Protein AF-A0A556QM72-F1 (afdb_monomer_lite)

Structure (mmCIF, N/CA/C/O backbone):
data_AF-A0A556QM72-F1
#
_entry.id   AF-A0A556QM72-F1
#
loop_
_atom_site.group_PDB
_atom_site.id
_atom_site.type_symbol
_atom_site.label_atom_id
_atom_site.label_alt_id
_atom_site.label_comp_id
_atom_site.label_asym_id
_atom_site.label_entity_id
_atom_site.label_seq_id
_atom_site.pdbx_PDB_ins_code
_atom_site.Cartn_x
_atom_site.Cartn_y
_atom_site.Cartn_z
_atom_site.occupancy
_atom_site.B_iso_or_equiv
_atom_site.auth_seq_id
_atom_site.auth_comp_id
_atom_site.auth_asym_id
_atom_site.auth_atom_id
_atom_site.pdbx_PDB_model_num
ATOM 1 N N . MET A 1 1 ? -15.108 16.420 -14.023 1.00 30.78 1 MET A N 1
ATOM 2 C CA . MET A 1 1 ? -15.263 15.383 -12.983 1.00 30.78 1 MET A CA 1
ATOM 3 C C . ME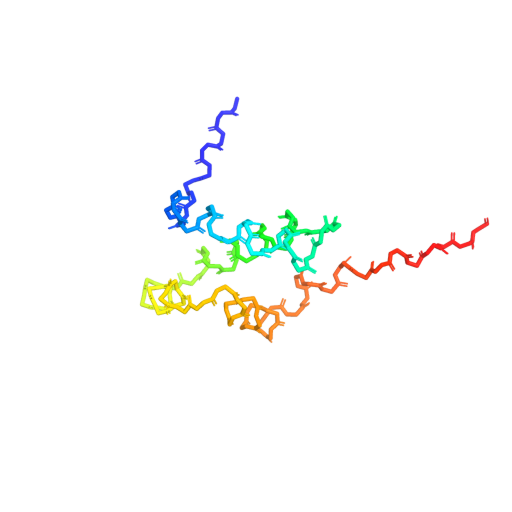T A 1 1 ? -14.054 15.468 -12.065 1.00 30.78 1 MET A C 1
ATOM 5 O O . MET A 1 1 ? -13.013 14.944 -12.420 1.00 30.78 1 MET A O 1
ATOM 9 N N . ASN A 1 2 ? -14.160 16.183 -10.941 1.00 33.28 2 ASN A N 1
ATOM 10 C CA . ASN A 1 2 ? -13.181 16.073 -9.857 1.00 33.28 2 ASN A CA 1
ATOM 11 C C . ASN A 1 2 ? -13.672 14.935 -8.966 1.00 33.28 2 ASN A C 1
ATOM 13 O O . ASN A 1 2 ? -14.443 15.158 -8.036 1.00 33.28 2 ASN A O 1
ATOM 17 N N . GLN A 1 3 ? -13.299 13.700 -9.298 1.00 37.25 3 GLN A N 1
ATOM 18 C CA . GLN A 1 3 ? -13.273 12.667 -8.274 1.00 37.25 3 GLN A CA 1
ATOM 19 C C . GLN A 1 3 ? -12.078 13.004 -7.383 1.00 37.25 3 GLN A C 1
ATOM 21 O O . GLN A 1 3 ? -10.978 12.496 -7.564 1.00 37.25 3 GLN A O 1
ATOM 26 N N . GLU A 1 4 ? -12.286 13.922 -6.438 1.00 41.94 4 GLU A N 1
ATOM 27 C CA . GLU A 1 4 ? -11.518 13.897 -5.202 1.00 41.94 4 GLU A CA 1
ATOM 28 C C . GLU A 1 4 ? -11.926 12.604 -4.499 1.00 41.94 4 GLU A C 1
ATOM 30 O O . GLU A 1 4 ? -12.798 12.584 -3.629 1.00 41.94 4 GLU A O 1
ATOM 35 N N . SER A 1 5 ? -11.342 11.488 -4.941 1.00 45.75 5 SER A N 1
ATOM 36 C CA . SER A 1 5 ? -11.233 10.294 -4.126 1.00 45.75 5 SER A CA 1
ATOM 37 C C . SER A 1 5 ? -10.609 10.790 -2.834 1.00 45.75 5 SER A C 1
ATOM 39 O O . SER A 1 5 ? -9.430 11.148 -2.824 1.00 45.75 5 SER A O 1
ATOM 41 N N . LYS A 1 6 ? -11.421 10.952 -1.783 1.00 47.75 6 LYS A N 1
ATOM 42 C CA . LYS A 1 6 ? -10.941 11.280 -0.444 1.00 47.75 6 LYS A CA 1
ATOM 43 C C . LYS A 1 6 ? -9.979 10.167 -0.079 1.00 47.75 6 LYS A C 1
ATOM 45 O O . LYS A 1 6 ? -10.393 9.106 0.373 1.00 47.75 6 LYS A O 1
ATOM 50 N N . SER A 1 7 ? -8.704 10.385 -0.372 1.00 57.28 7 SER A N 1
ATOM 51 C CA . SER A 1 7 ? -7.648 9.476 0.008 1.00 57.28 7 SER A CA 1
ATOM 52 C C . SER A 1 7 ? -7.741 9.357 1.518 1.00 57.28 7 SER A C 1
ATOM 54 O O . SER A 1 7 ? -7.559 10.346 2.229 1.00 57.28 7 SER A O 1
ATOM 56 N N . VAL A 1 8 ? -8.051 8.154 2.001 1.00 72.12 8 VAL A N 1
ATOM 57 C CA . VAL A 1 8 ? -8.068 7.845 3.439 1.00 72.12 8 VAL A CA 1
ATOM 58 C C . VAL A 1 8 ? -6.689 8.154 4.046 1.00 72.12 8 VAL A C 1
ATOM 60 O O . VAL A 1 8 ? -6.553 8.509 5.214 1.00 72.12 8 VAL A O 1
ATOM 63 N N . LEU A 1 9 ? -5.645 8.123 3.212 1.00 82.25 9 LEU A N 1
ATOM 64 C CA . LEU A 1 9 ? -4.293 8.535 3.548 1.00 82.25 9 LEU A CA 1
ATOM 65 C C . LEU A 1 9 ? -4.093 10.053 3.455 1.00 82.25 9 LEU A C 1
ATOM 67 O O . LEU A 1 9 ? -4.407 10.687 2.448 1.00 82.25 9 LEU A O 1
ATOM 71 N N . SER A 1 10 ? -3.427 10.612 4.469 1.00 87.81 10 SER A N 1
ATOM 72 C CA . SER A 1 10 ? -2.894 11.976 4.411 1.00 87.81 10 SER A CA 1
ATOM 73 C C . SER A 1 10 ? -1.866 12.148 3.281 1.00 87.81 10 SER A C 1
ATOM 75 O O . SER A 1 10 ? -1.152 11.208 2.922 1.00 87.81 10 SER A O 1
ATOM 77 N N . ASN A 1 11 ? -1.691 13.380 2.791 1.00 89.00 11 ASN A N 1
ATOM 78 C CA . ASN A 1 11 ? -0.691 13.706 1.760 1.00 89.00 11 ASN A CA 1
ATOM 79 C C . ASN A 1 11 ? 0.740 13.278 2.138 1.00 89.00 11 ASN A C 1
ATOM 81 O O . ASN A 1 11 ? 1.526 12.883 1.277 1.00 89.00 11 ASN A O 1
ATOM 85 N N . ASN A 1 12 ? 1.095 13.330 3.427 1.00 91.19 12 ASN A N 1
ATOM 86 C CA . ASN A 1 12 ? 2.406 12.872 3.890 1.00 91.19 12 ASN A CA 1
ATOM 87 C C . ASN A 1 12 ? 2.543 11.348 3.773 1.00 91.19 12 ASN A C 1
ATOM 89 O O . ASN A 1 12 ? 3.594 10.864 3.350 1.00 91.19 12 ASN A O 1
ATOM 93 N N . ASN A 1 13 ? 1.485 10.603 4.102 1.00 91.56 13 ASN A N 1
ATOM 94 C CA . ASN A 1 13 ? 1.472 9.152 3.949 1.00 91.56 13 ASN A CA 1
ATOM 95 C C . ASN A 1 13 ? 1.559 8.759 2.473 1.00 91.56 13 ASN A C 1
ATOM 97 O O . ASN A 1 13 ? 2.442 7.982 2.125 1.00 91.56 13 ASN A O 1
ATOM 101 N N . LEU A 1 14 ? 0.765 9.383 1.597 1.00 91.81 14 LEU A N 1
ATOM 102 C CA . LEU A 1 14 ? 0.849 9.165 0.147 1.00 91.81 14 LEU A CA 1
ATOM 103 C C . LEU A 1 14 ? 2.262 9.408 -0.393 1.00 91.81 14 LEU A C 1
ATOM 105 O O . LEU A 1 14 ? 2.821 8.564 -1.088 1.00 91.81 14 LEU A O 1
ATOM 109 N N . ARG A 1 15 ? 2.892 10.530 -0.021 1.00 93.56 15 ARG A N 1
ATOM 110 C CA . ARG A 1 15 ? 4.256 10.852 -0.466 1.00 93.56 15 ARG A CA 1
ATOM 111 C C . ARG A 1 15 ? 5.274 9.803 -0.017 1.00 93.56 15 ARG A C 1
ATOM 113 O O . ARG A 1 15 ? 6.150 9.438 -0.796 1.00 93.56 15 ARG A O 1
ATOM 120 N N . ARG A 1 16 ? 5.183 9.337 1.232 1.00 93.75 16 ARG A N 1
ATOM 121 C CA . ARG A 1 16 ? 6.084 8.304 1.767 1.00 93.75 16 ARG A CA 1
ATOM 122 C C . ARG A 1 16 ? 5.851 6.954 1.085 1.00 93.75 16 ARG A C 1
ATOM 124 O O . ARG A 1 16 ? 6.829 6.294 0.750 1.00 93.75 16 ARG A O 1
ATOM 131 N N . MET A 1 17 ? 4.590 6.594 0.844 1.00 95.12 17 MET A N 1
ATOM 132 C CA . MET A 1 17 ? 4.208 5.364 0.155 1.00 95.12 17 MET A CA 1
ATOM 133 C C . MET A 1 17 ? 4.762 5.351 -1.266 1.00 95.12 17 MET A C 1
ATOM 135 O O . MET A 1 17 ? 5.509 4.446 -1.619 1.00 95.12 17 MET A O 1
ATOM 139 N N . HIS A 1 18 ? 4.476 6.398 -2.046 1.00 95.12 18 HIS A N 1
ATOM 140 C CA . HIS A 1 18 ? 4.957 6.535 -3.421 1.00 95.12 18 HIS A CA 1
ATOM 141 C C . HIS A 1 18 ? 6.484 6.562 -3.486 1.00 95.12 18 HIS A C 1
ATOM 143 O O . HIS A 1 18 ? 7.074 5.918 -4.347 1.00 95.12 18 HIS A O 1
ATOM 149 N N . GLY A 1 19 ? 7.137 7.292 -2.574 1.00 95.50 19 GLY A N 1
ATOM 150 C CA . GLY A 1 19 ? 8.596 7.381 -2.533 1.00 95.50 19 GLY A CA 1
ATOM 151 C C . GLY A 1 19 ? 9.259 6.027 -2.289 1.00 95.50 19 GLY A C 1
ATOM 152 O O . GLY A 1 19 ? 10.234 5.697 -2.958 1.00 95.50 19 GLY A O 1
ATOM 153 N N . TRP A 1 20 ? 8.711 5.233 -1.368 1.00 95.62 20 TRP A N 1
ATOM 154 C CA . TRP A 1 20 ? 9.201 3.884 -1.111 1.00 95.62 20 TRP A CA 1
ATOM 155 C C . TRP A 1 20 ? 8.868 2.926 -2.263 1.00 95.62 20 TRP A C 1
ATOM 157 O O . TRP A 1 20 ? 9.770 2.282 -2.793 1.00 95.62 20 TRP A O 1
ATOM 167 N N . ALA A 1 21 ? 7.609 2.876 -2.705 1.00 94.69 21 ALA A N 1
ATOM 168 C CA . ALA A 1 21 ? 7.168 1.954 -3.749 1.00 94.69 21 ALA A CA 1
ATOM 169 C C . ALA A 1 21 ? 7.913 2.191 -5.065 1.00 94.69 21 ALA A C 1
ATOM 171 O O . ALA A 1 21 ? 8.372 1.237 -5.676 1.00 94.69 21 ALA A O 1
ATOM 172 N N . ARG A 1 22 ? 8.144 3.450 -5.457 1.00 95.25 22 ARG A N 1
ATOM 173 C CA . ARG A 1 22 ? 8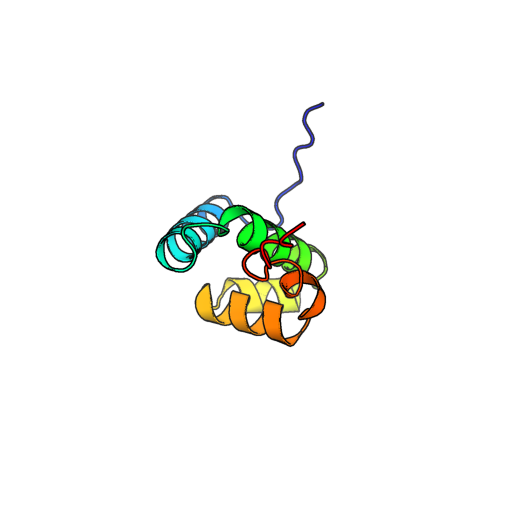.922 3.790 -6.658 1.00 95.25 22 ARG A CA 1
ATOM 174 C C . ARG A 1 22 ? 10.376 3.312 -6.596 1.00 95.25 22 ARG A C 1
ATOM 176 O O . ARG A 1 22 ? 10.972 3.071 -7.639 1.00 95.25 22 ARG A O 1
ATOM 183 N N . ALA A 1 23 ? 10.956 3.200 -5.400 1.00 94.44 23 ALA A N 1
ATOM 184 C CA . ALA A 1 23 ? 12.321 2.709 -5.223 1.00 94.44 23 ALA A CA 1
ATOM 185 C C . ALA A 1 23 ? 12.418 1.176 -5.308 1.00 94.44 23 ALA A C 1
ATOM 187 O O . ALA A 1 23 ? 13.461 0.663 -5.702 1.00 94.44 23 ALA A O 1
ATOM 188 N N . ILE A 1 24 ? 11.355 0.456 -4.934 1.00 94.00 24 ILE A N 1
ATOM 189 C CA . ILE A 1 24 ? 11.327 -1.016 -4.902 1.00 94.00 24 ILE A CA 1
ATOM 190 C C . ILE A 1 24 ? 10.717 -1.610 -6.179 1.00 94.00 24 ILE A C 1
ATOM 192 O O . ILE A 1 24 ? 11.189 -2.628 -6.675 1.00 94.00 24 ILE A O 1
ATOM 196 N N . TYR A 1 25 ? 9.696 -0.952 -6.719 1.00 89.38 25 TYR A N 1
ATOM 197 C CA . TYR A 1 25 ? 8.837 -1.416 -7.805 1.00 89.38 25 TYR A CA 1
ATOM 198 C C . TYR A 1 25 ? 8.772 -0.363 -8.928 1.00 89.38 25 TYR A C 1
ATOM 200 O O . TYR A 1 25 ? 7.722 0.226 -9.173 1.00 89.38 25 TYR A O 1
ATOM 208 N N . PRO A 1 26 ? 9.894 -0.027 -9.587 1.00 88.25 26 PRO A N 1
ATOM 209 C CA . PRO A 1 26 ? 9.963 1.129 -10.484 1.00 88.25 26 PRO A CA 1
ATOM 210 C C . PRO A 1 26 ? 8.979 1.073 -11.664 1.00 88.25 26 PRO A C 1
ATOM 212 O O . PRO A 1 26 ? 8.565 2.133 -12.137 1.00 88.25 26 PRO A O 1
ATOM 215 N N . ASP A 1 27 ? 8.585 -0.127 -12.094 1.00 89.56 27 ASP A N 1
ATOM 216 C CA . ASP A 1 27 ? 7.760 -0.344 -13.285 1.00 89.56 27 ASP A CA 1
ATOM 217 C C . ASP A 1 27 ? 6.246 -0.333 -13.003 1.00 89.56 27 ASP A C 1
ATOM 219 O O . ASP A 1 27 ? 5.471 0.046 -13.876 1.00 89.56 27 ASP A O 1
ATOM 223 N N . ASP A 1 28 ? 5.817 -0.701 -11.792 1.00 88.12 28 ASP A N 1
ATOM 224 C CA . ASP A 1 28 ? 4.403 -0.896 -11.423 1.00 88.12 28 ASP A CA 1
ATOM 225 C C . ASP A 1 28 ? 4.029 -0.258 -10.064 1.00 88.12 28 ASP A C 1
ATOM 227 O O . ASP A 1 28 ? 2.961 -0.522 -9.507 1.00 88.12 28 ASP A O 1
ATOM 231 N N . TRP A 1 29 ? 4.872 0.630 -9.510 1.00 92.25 29 TRP A N 1
ATOM 232 C CA . TRP A 1 29 ? 4.629 1.250 -8.197 1.00 92.25 29 TRP A CA 1
ATOM 233 C C . TRP A 1 29 ? 3.286 1.977 -8.095 1.00 92.25 29 TRP A C 1
ATOM 235 O O . TRP A 1 29 ? 2.71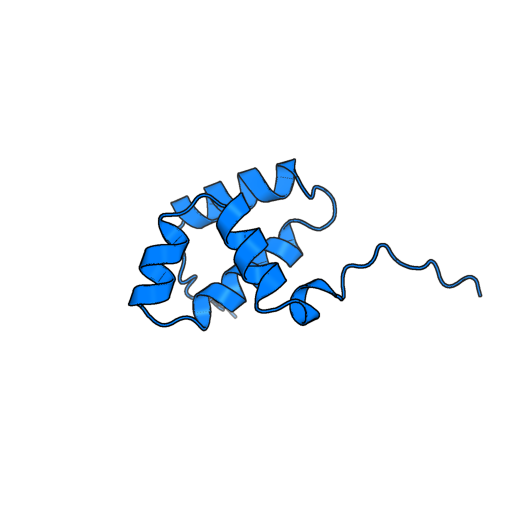4 2.013 -7.011 1.00 92.25 29 TRP A O 1
ATOM 245 N N . GLN A 1 30 ? 2.796 2.581 -9.183 1.00 91.69 30 GLN A N 1
ATOM 246 C CA . GLN A 1 30 ? 1.530 3.321 -9.179 1.00 91.69 30 GLN A CA 1
ATOM 247 C C . GLN A 1 30 ? 0.351 2.385 -8.927 1.00 91.69 30 GLN A C 1
ATOM 249 O O . GLN A 1 30 ? -0.457 2.656 -8.039 1.00 91.69 30 GLN A O 1
ATOM 254 N N . ASP A 1 31 ? 0.304 1.268 -9.648 1.00 89.81 31 ASP A N 1
ATOM 255 C CA . ASP A 1 31 ? -0.751 0.265 -9.522 1.00 89.81 31 ASP A CA 1
ATOM 256 C C . ASP A 1 31 ? -0.683 -0.425 -8.155 1.00 89.81 31 ASP A C 1
ATOM 258 O O . ASP A 1 31 ? -1.694 -0.539 -7.459 1.00 89.81 31 ASP A O 1
ATOM 262 N N . ARG A 1 32 ? 0.530 -0.762 -7.692 1.00 90.62 32 ARG A N 1
ATOM 263 C CA . ARG A 1 32 ? 0.743 -1.301 -6.339 1.00 90.62 32 ARG A CA 1
ATOM 264 C C . ARG A 1 32 ? 0.268 -0.346 -5.250 1.00 90.62 32 ARG A C 1
ATOM 266 O O . ARG A 1 32 ? -0.396 -0.759 -4.302 1.00 90.62 32 ARG A O 1
ATOM 273 N N . CYS A 1 33 ? 0.579 0.941 -5.382 1.00 93.12 33 CYS A N 1
ATOM 274 C CA . CYS A 1 33 ? 0.097 1.970 -4.467 1.00 93.12 33 CYS A CA 1
ATOM 275 C C . CYS A 1 33 ? -1.426 2.123 -4.503 1.00 93.12 33 CYS A C 1
ATOM 277 O O . CYS A 1 33 ? -2.019 2.358 -3.451 1.00 93.12 33 CYS A O 1
ATOM 279 N N . ALA A 1 34 ? -2.054 1.988 -5.673 1.00 91.31 34 ALA A N 1
ATOM 280 C CA . ALA A 1 34 ? -3.504 2.066 -5.812 1.00 91.31 34 ALA A CA 1
ATOM 281 C C . ALA A 1 34 ? -4.203 0.920 -5.068 1.00 91.31 34 ALA A C 1
ATOM 283 O O . ALA A 1 34 ? -5.102 1.188 -4.274 1.00 91.31 34 ALA A O 1
ATOM 284 N N . VAL A 1 35 ? -3.734 -0.322 -5.223 1.00 91.56 35 VAL A N 1
ATOM 285 C CA . VAL A 1 35 ? -4.289 -1.481 -4.496 1.00 91.56 35 VAL A CA 1
ATOM 286 C C . VAL A 1 35 ? -4.096 -1.353 -2.994 1.00 91.56 35 VAL A C 1
ATOM 288 O O . VAL A 1 35 ? -5.025 -1.603 -2.236 1.00 91.56 35 VAL A O 1
ATOM 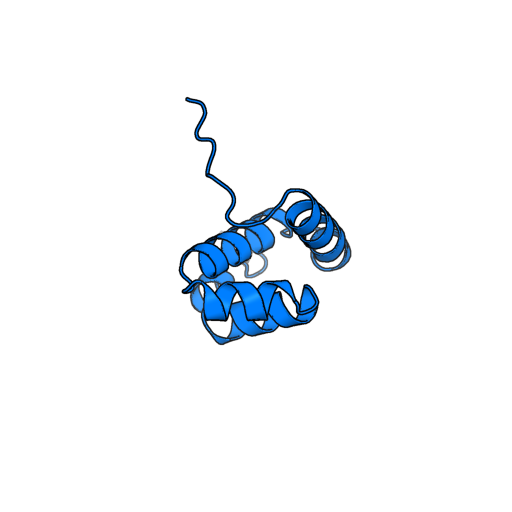291 N N . VAL A 1 36 ? -2.920 -0.920 -2.535 1.00 93.06 36 VAL A N 1
ATOM 292 C CA . VAL A 1 36 ? -2.691 -0.711 -1.097 1.00 93.06 36 VAL A CA 1
ATOM 293 C C . VAL A 1 36 ? -3.604 0.390 -0.554 1.00 93.06 36 VAL A C 1
ATOM 295 O O . VAL A 1 36 ? -4.154 0.250 0.536 1.00 93.06 36 VAL A O 1
ATOM 298 N N . ALA A 1 37 ? -3.815 1.475 -1.302 1.00 92.38 37 ALA A N 1
ATOM 299 C CA . ALA A 1 37 ? -4.750 2.524 -0.904 1.00 92.38 37 ALA A CA 1
ATOM 300 C C . ALA A 1 37 ? -6.202 2.018 -0.863 1.00 92.38 37 ALA A C 1
ATOM 302 O O . ALA A 1 37 ? -6.937 2.358 0.066 1.00 92.38 37 ALA A O 1
ATOM 303 N N . GLU A 1 38 ? -6.602 1.193 -1.830 1.00 91.44 38 GLU A N 1
ATOM 304 C CA . GLU A 1 38 ? -7.920 0.564 -1.876 1.00 91.44 38 GLU A CA 1
ATOM 305 C C . GLU A 1 38 ? -8.119 -0.400 -0.703 1.00 91.44 38 GLU A C 1
ATOM 307 O O . GLU A 1 38 ? -9.114 -0.294 0.011 1.00 91.44 38 GLU A O 1
ATOM 312 N N . TYR A 1 39 ? -7.144 -1.264 -0.428 1.00 92.19 39 TYR A N 1
ATOM 313 C CA . TYR A 1 39 ? -7.156 -2.166 0.721 1.00 92.19 39 TYR A CA 1
ATOM 314 C C . TYR A 1 39 ? -7.323 -1.396 2.029 1.00 92.19 39 TYR A C 1
ATOM 316 O O . TYR A 1 39 ? -8.203 -1.715 2.826 1.00 92.19 39 TYR A O 1
ATOM 324 N N . LEU A 1 40 ? -6.527 -0.340 2.227 1.00 91.81 40 LEU A N 1
ATOM 325 C CA . LEU A 1 40 ? -6.607 0.509 3.414 1.00 91.81 40 LEU A CA 1
ATOM 326 C C . LEU A 1 40 ? -7.962 1.215 3.536 1.00 91.81 40 LEU A C 1
ATOM 328 O O . LEU A 1 40 ? -8.417 1.445 4.650 1.00 91.81 40 LEU A O 1
ATOM 332 N N . SER A 1 41 ? -8.618 1.539 2.419 1.00 90.25 41 SER A N 1
ATOM 333 C CA . SER A 1 41 ? -9.951 2.154 2.429 1.00 90.25 41 SER A CA 1
ATOM 334 C C . SER A 1 41 ? -11.072 1.206 2.857 1.00 90.25 41 SER A C 1
ATOM 336 O O . SER A 1 41 ? -12.130 1.673 3.273 1.00 90.25 41 SER A O 1
ATOM 338 N N . GLN A 1 42 ? -10.839 -0.105 2.763 1.00 90.31 42 GLN A N 1
ATOM 339 C CA . GLN A 1 42 ? -11.786 -1.143 3.170 1.00 90.31 42 GLN A CA 1
ATOM 340 C C . GLN A 1 42 ? -11.611 -1.574 4.631 1.00 90.31 42 GLN A C 1
ATOM 342 O O . GLN A 1 42 ? -12.455 -2.301 5.150 1.00 90.31 42 GLN A O 1
ATOM 347 N N . GLN A 1 43 ? -10.537 -1.135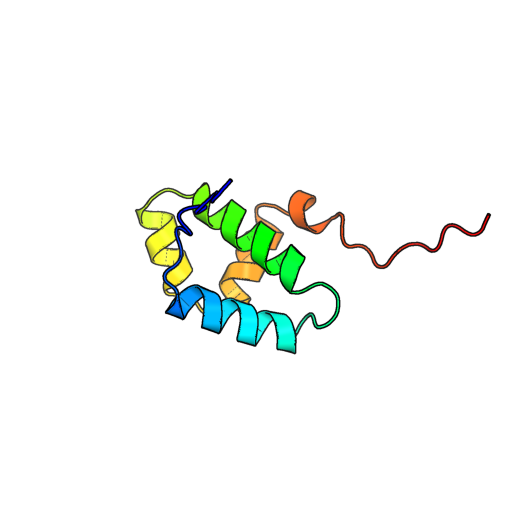 5.296 1.00 91.25 43 GLN A N 1
ATOM 348 C CA . GLN A 1 43 ? -10.297 -1.457 6.701 1.00 91.25 43 GLN A CA 1
ATOM 349 C C . GLN A 1 43 ? -11.170 -0.607 7.625 1.00 91.25 43 GLN A C 1
ATOM 351 O O . GLN A 1 43 ? -11.519 0.534 7.311 1.00 91.25 43 GLN A O 1
ATOM 356 N N . ASP A 1 44 ? -11.478 -1.147 8.801 1.00 91.69 44 ASP A N 1
ATOM 357 C CA . ASP A 1 44 ? -12.044 -0.362 9.893 1.00 91.69 44 ASP A CA 1
ATOM 358 C C . ASP A 1 44 ? -11.024 0.656 10.442 1.00 91.69 44 ASP A C 1
ATOM 360 O O . ASP A 1 44 ? -9.820 0.577 10.180 1.00 91.69 44 ASP A O 1
ATOM 364 N N . GLU A 1 45 ? -11.509 1.631 11.212 1.00 88.19 45 GLU A N 1
ATOM 365 C CA . GLU A 1 45 ? -10.699 2.752 11.703 1.00 88.19 45 GLU A CA 1
ATOM 366 C C . GLU A 1 45 ? -9.528 2.309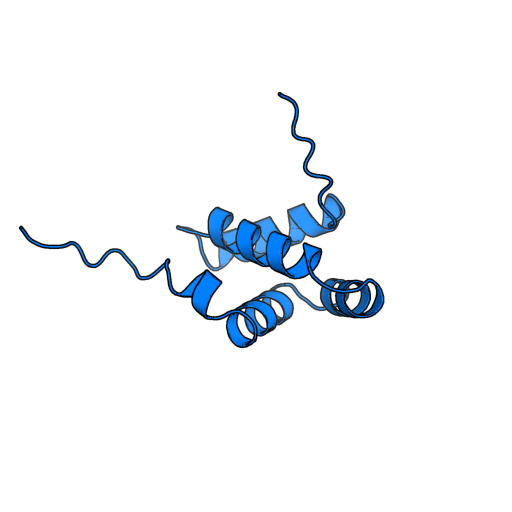 12.598 1.00 88.19 45 GLU A C 1
ATOM 368 O O . GLU A 1 45 ? -8.426 2.859 12.480 1.00 88.19 45 GLU A O 1
ATOM 373 N N . ASP A 1 46 ? -9.724 1.287 13.439 1.00 91.31 46 ASP A N 1
ATOM 374 C CA . ASP A 1 46 ? -8.692 0.779 14.346 1.00 91.31 46 ASP A CA 1
ATOM 375 C C . ASP A 1 46 ? -7.598 0.047 13.561 1.00 91.31 46 ASP A C 1
ATOM 377 O O . ASP A 1 46 ? -6.401 0.317 13.736 1.00 91.31 46 ASP A O 1
ATOM 381 N N . THR A 1 47 ? -7.996 -0.834 12.640 1.00 90.94 47 THR A N 1
ATOM 382 C CA . THR A 1 47 ? -7.074 -1.562 11.759 1.00 90.94 47 THR A CA 1
ATOM 383 C C . THR A 1 47 ? -6.304 -0.599 10.862 1.00 90.94 47 THR A C 1
ATOM 385 O O . THR A 1 47 ? -5.073 -0.671 10.781 1.00 90.94 47 THR A O 1
ATOM 388 N N . PHE A 1 48 ? -6.986 0.374 10.256 1.00 89.69 48 PHE A N 1
ATOM 389 C CA . PHE A 1 48 ? -6.353 1.418 9.459 1.00 89.69 48 PHE A CA 1
ATOM 390 C C . PHE A 1 48 ? -5.313 2.194 10.279 1.00 89.69 48 PHE A C 1
ATOM 392 O O . PHE A 1 48 ? -4.162 2.323 9.851 1.00 89.69 48 PHE A O 1
ATOM 399 N N . ALA A 1 49 ? -5.672 2.659 11.482 1.00 89.06 49 ALA A N 1
ATOM 400 C CA . ALA A 1 49 ? -4.779 3.411 12.362 1.00 89.06 49 ALA A CA 1
ATOM 401 C C . ALA A 1 49 ? -3.539 2.605 12.788 1.00 89.06 49 ALA A C 1
ATOM 403 O O . ALA A 1 49 ? -2.458 3.178 12.966 1.00 89.06 49 ALA A O 1
ATOM 404 N N . LEU A 1 50 ? -3.669 1.287 12.954 1.00 92.19 50 LEU A N 1
ATOM 405 C CA . LEU A 1 50 ? -2.550 0.387 13.238 1.00 92.19 50 LEU A CA 1
ATOM 406 C C . LEU A 1 50 ? -1.645 0.192 12.019 1.00 92.19 50 LEU A C 1
ATOM 408 O O . LEU A 1 50 ? -0.420 0.223 12.161 1.00 92.19 50 LEU A O 1
ATOM 412 N N . LEU A 1 51 ? -2.222 0.027 10.829 1.00 90.81 51 LEU A N 1
ATOM 413 C CA . LEU A 1 51 ? -1.471 -0.178 9.591 1.00 90.81 51 LEU A CA 1
ATOM 414 C C . LEU A 1 51 ? -0.670 1.065 9.199 1.00 90.81 51 LEU A C 1
ATOM 416 O O . LEU A 1 51 ? 0.520 0.948 8.920 1.00 90.81 51 LEU A O 1
ATOM 420 N N . ILE A 1 52 ? -1.250 2.267 9.271 1.00 88.88 52 ILE A N 1
ATOM 421 C CA . ILE A 1 52 ? -0.533 3.505 8.905 1.00 88.88 52 ILE A CA 1
ATOM 422 C C . ILE A 1 52 ? 0.616 3.866 9.862 1.00 88.88 52 ILE A C 1
ATOM 424 O O . ILE A 1 52 ? 1.440 4.720 9.534 1.00 88.88 52 ILE A O 1
ATOM 428 N N . LYS A 1 53 ? 0.668 3.256 11.055 1.00 90.38 53 LYS A N 1
ATOM 429 C CA . LYS A 1 53 ? 1.786 3.396 12.005 1.00 90.38 53 LYS A CA 1
ATOM 430 C C . LYS A 1 53 ? 2.967 2.487 11.660 1.00 90.38 53 LYS A C 1
ATOM 432 O O . LYS A 1 53 ? 4.061 2.714 12.175 1.00 90.38 53 LYS A O 1
ATOM 437 N N . LYS A 1 54 ? 2.758 1.461 10.830 1.00 90.62 54 LYS A N 1
ATOM 438 C CA . LYS A 1 54 ? 3.821 0.580 10.334 1.00 90.62 54 LYS A CA 1
ATOM 439 C C . LYS A 1 54 ? 4.598 1.255 9.203 1.00 90.62 54 LYS A C 1
ATOM 441 O O . LYS A 1 54 ? 4.197 2.288 8.668 1.00 90.62 54 LYS A O 1
ATOM 446 N N . ASN A 1 55 ? 5.726 0.660 8.828 1.00 93.44 55 ASN A N 1
ATOM 447 C CA . ASN A 1 55 ? 6.455 1.094 7.641 1.00 93.44 55 ASN A CA 1
ATOM 448 C C . ASN A 1 55 ? 5.786 0.538 6.373 1.00 93.44 55 ASN A C 1
ATOM 450 O O . ASN A 1 55 ? 5.182 -0.531 6.402 1.00 93.44 55 ASN A O 1
ATOM 454 N N . TRP A 1 56 ? 5.947 1.227 5.239 1.00 93.94 56 TRP A N 1
ATOM 455 C CA . TRP A 1 56 ? 5.364 0.804 3.957 1.00 93.94 56 TRP A CA 1
ATOM 456 C C . TRP A 1 56 ? 5.709 -0.625 3.507 1.00 93.94 56 TRP A C 1
ATOM 458 O O . TRP A 1 56 ? 4.788 -1.285 3.035 1.00 93.94 56 TRP A O 1
ATOM 468 N N . PRO A 1 57 ? 6.935 -1.156 3.706 1.00 94.38 57 PRO A N 1
ATOM 469 C CA . PRO A 1 57 ? 7.208 -2.571 3.455 1.00 94.38 57 PRO A CA 1
ATOM 470 C C . PRO A 1 57 ? 6.233 -3.515 4.163 1.00 94.38 57 PRO A C 1
ATOM 472 O O . PRO A 1 57 ? 5.703 -4.428 3.537 1.00 94.38 57 PRO A O 1
ATOM 475 N N . ASP A 1 58 ? 5.960 -3.269 5.447 1.00 95.50 58 ASP A N 1
ATOM 476 C CA . ASP A 1 58 ? 5.084 -4.125 6.247 1.00 95.50 58 ASP A CA 1
ATOM 477 C C . ASP A 1 58 ? 3.635 -4.015 5.773 1.00 95.50 58 ASP A C 1
ATOM 479 O O . ASP A 1 58 ? 2.933 -5.017 5.689 1.00 95.50 58 ASP A O 1
ATOM 483 N N . VAL A 1 59 ? 3.187 -2.799 5.441 1.00 94.31 59 VAL A N 1
ATOM 484 C CA . VAL A 1 59 ? 1.832 -2.565 4.924 1.00 94.31 59 VAL A CA 1
ATOM 485 C C . VAL A 1 59 ? 1.632 -3.299 3.600 1.00 94.31 59 VAL A C 1
ATOM 487 O O . VAL A 1 59 ? 0.627 -3.982 3.435 1.00 94.31 59 VAL A O 1
ATOM 490 N N . PHE A 1 60 ? 2.597 -3.221 2.681 1.00 94.00 60 PHE A N 1
ATOM 491 C CA . PHE A 1 60 ? 2.530 -3.932 1.403 1.00 94.00 60 PHE A CA 1
ATOM 492 C C . PHE A 1 60 ? 2.536 -5.447 1.602 1.00 94.00 60 PHE A C 1
ATOM 494 O O . PHE A 1 60 ? 1.708 -6.124 1.006 1.00 94.00 60 PHE A O 1
ATOM 501 N N . ALA A 1 61 ? 3.397 -5.973 2.478 1.00 93.44 61 ALA A N 1
ATOM 502 C CA . ALA A 1 61 ? 3.446 -7.405 2.767 1.00 93.44 61 ALA A CA 1
ATOM 503 C C . ALA A 1 61 ? 2.137 -7.928 3.386 1.00 93.44 61 ALA A C 1
ATOM 505 O O . ALA A 1 61 ? 1.701 -9.032 3.069 1.00 93.44 61 ALA A O 1
ATOM 506 N N . ILE A 1 62 ? 1.495 -7.142 4.258 1.00 94.44 62 ILE A N 1
ATOM 507 C CA . ILE A 1 62 ? 0.175 -7.475 4.812 1.00 94.44 62 ILE A CA 1
ATOM 508 C C . ILE A 1 62 ? -0.879 -7.456 3.705 1.00 94.44 62 ILE A C 1
ATOM 510 O O . ILE A 1 62 ? -1.614 -8.426 3.560 1.00 94.44 62 ILE A O 1
ATOM 514 N N . THR A 1 63 ? -0.900 -6.394 2.897 1.00 93.00 63 THR A N 1
ATOM 515 C CA . THR A 1 63 ? -1.850 -6.244 1.785 1.00 93.00 63 THR A CA 1
ATOM 516 C C . THR A 1 63 ? -1.729 -7.412 0.801 1.00 93.00 63 THR A C 1
ATOM 518 O O . THR A 1 63 ? -2.730 -8.001 0.425 1.00 93.00 63 THR A O 1
ATOM 521 N N . GLU A 1 64 ? -0.511 -7.806 0.429 1.00 92.00 64 GLU A N 1
ATOM 522 C CA . GLU A 1 64 ? -0.258 -8.929 -0.482 1.00 92.00 64 GLU A CA 1
ATOM 523 C C . GLU A 1 64 ? -0.649 -10.283 0.130 1.00 92.00 64 GLU A C 1
ATOM 525 O O . GLU A 1 64 ? -1.131 -11.171 -0.569 1.00 92.00 64 GLU A O 1
ATOM 530 N N . LYS A 1 65 ? -0.474 -10.451 1.445 1.00 92.62 65 LYS A N 1
ATOM 531 C CA . LYS A 1 65 ? -0.862 -11.675 2.154 1.00 92.62 65 LYS A CA 1
ATOM 532 C C . LYS A 1 65 ? -2.378 -11.817 2.284 1.00 92.62 65 LYS A C 1
ATOM 534 O O . LYS A 1 65 ? -2.890 -12.930 2.195 1.00 92.62 65 LYS A O 1
ATOM 539 N N . GLU A 1 66 ? -3.066 -10.722 2.578 1.00 92.12 66 GLU A N 1
ATOM 540 C CA . GLU A 1 66 ? -4.509 -10.717 2.834 1.00 92.12 66 GLU A CA 1
ATOM 541 C C . GLU A 1 66 ? -5.333 -10.554 1.565 1.00 92.12 66 GLU A C 1
ATOM 543 O O . GLU A 1 66 ? -6.462 -11.032 1.515 1.00 92.12 66 GLU A O 1
ATOM 548 N N . TRP A 1 67 ? -4.755 -9.931 0.539 1.00 90.50 67 TRP A N 1
ATOM 549 C CA . TRP A 1 67 ? -5.406 -9.706 -0.740 1.00 90.50 67 TRP A CA 1
ATOM 550 C C . TRP A 1 67 ? -4.531 -10.133 -1.935 1.00 90.50 67 TRP A C 1
ATOM 552 O O . TRP A 1 67 ? -4.241 -9.329 -2.825 1.00 90.50 67 TRP A O 1
ATOM 562 N N . PRO A 1 68 ? -4.081 -11.400 -1.983 1.00 86.75 68 PRO A N 1
ATOM 563 C CA . PRO A 1 68 ? -3.133 -11.870 -2.993 1.00 86.75 68 PRO A CA 1
ATOM 564 C C . PRO A 1 68 ? -3.665 -11.747 -4.426 1.00 86.75 68 PRO A C 1
ATOM 566 O O . PRO A 1 68 ? -2.899 -11.494 -5.355 1.00 86.75 68 PRO A O 1
ATOM 569 N N . GLU A 1 69 ? -4.973 -11.886 -4.638 1.00 86.25 69 GLU A N 1
ATOM 570 C CA . GLU A 1 69 ? -5.604 -11.759 -5.951 1.00 86.25 69 GLU A CA 1
ATOM 571 C C . GLU A 1 69 ? -5.526 -10.342 -6.528 1.00 86.25 69 GLU A C 1
ATOM 573 O O . GLU A 1 69 ? -5.428 -10.199 -7.747 1.00 86.25 69 GLU A O 1
ATOM 578 N N . ALA A 1 70 ? -5.481 -9.306 -5.683 1.00 84.94 70 ALA A N 1
ATOM 579 C CA . ALA A 1 70 ? -5.295 -7.929 -6.137 1.00 84.94 70 ALA A CA 1
ATOM 580 C C . ALA A 1 70 ? -3.870 -7.680 -6.663 1.00 84.94 70 ALA A C 1
ATOM 582 O O . ALA A 1 70 ? -3.664 -6.804 -7.499 1.00 84.94 70 ALA A O 1
ATOM 583 N N . PHE A 1 71 ? -2.900 -8.494 -6.234 1.00 77.62 71 PHE A N 1
ATOM 584 C CA . PHE A 1 71 ? -1.509 -8.460 -6.701 1.00 77.62 71 PHE A CA 1
ATOM 585 C C . PHE A 1 71 ? -1.240 -9.462 -7.838 1.00 77.62 71 PHE A C 1
ATOM 587 O O . PHE A 1 71 ? -0.283 -9.305 -8.600 1.00 77.62 71 PHE A O 1
ATOM 594 N N . ALA A 1 72 ? -2.084 -10.488 -7.996 1.00 70.88 72 ALA A N 1
ATOM 595 C CA . ALA A 1 72 ? -1.880 -11.586 -8.944 1.00 70.88 72 ALA A CA 1
ATOM 596 C C . ALA A 1 72 ? -1.918 -11.161 -10.427 1.00 70.88 72 ALA A C 1
ATOM 598 O O . ALA A 1 72 ? -1.396 -11.881 -11.282 1.00 70.88 72 ALA A O 1
ATOM 599 N N . GLY A 1 73 ? -2.503 -9.999 -10.738 1.00 62.78 73 GLY A N 1
ATOM 600 C CA . GLY A 1 73 ? -2.583 -9.442 -12.093 1.00 62.78 73 GLY A CA 1
ATOM 601 C C . GLY A 1 73 ? -1.283 -8.824 -12.623 1.00 62.78 73 GLY A C 1
ATOM 602 O O . GLY A 1 73 ? -1.179 -8.588 -13.823 1.00 62.78 73 GLY A O 1
ATOM 603 N N . TRP A 1 74 ? -0.275 -8.598 -11.773 1.00 66.88 74 TRP A N 1
ATOM 604 C CA . TRP A 1 74 ? 0.976 -7.917 -12.152 1.00 66.88 74 TRP A CA 1
ATOM 605 C C . TRP A 1 74 ? 2.125 -8.864 -12.455 1.00 66.88 74 TRP A C 1
ATOM 607 O O . TRP A 1 74 ? 3.299 -8.512 -12.317 1.00 66.88 74 TRP A O 1
ATOM 617 N N . LYS A 1 75 ? 1.801 -10.087 -12.888 1.00 53.00 75 LYS A N 1
ATOM 618 C CA . LYS A 1 75 ? 2.819 -10.942 -13.488 1.00 53.00 75 LYS A CA 1
ATOM 619 C C . LYS A 1 75 ? 3.475 -10.161 -14.631 1.00 53.00 75 LYS A C 1
ATOM 621 O O . LYS A 1 75 ? 2.743 -9.580 -15.439 1.00 53.00 75 LYS A O 1
ATOM 626 N N . PRO A 1 76 ? 4.822 -10.136 -14.710 1.00 49.31 76 PRO A N 1
ATOM 627 C CA . PRO A 1 76 ? 5.501 -9.580 -15.868 1.00 49.31 76 PRO A CA 1
ATOM 628 C C . PRO A 1 76 ? 4.867 -10.257 -17.065 1.00 49.31 76 PRO A C 1
ATOM 630 O O . PRO A 1 76 ? 4.786 -11.485 -17.078 1.00 49.31 76 PRO A O 1
ATOM 633 N N . THR A 1 77 ? 4.317 -9.447 -17.967 1.00 45.69 77 THR A N 1
ATOM 634 C CA . THR A 1 77 ? 3.598 -9.891 -19.155 1.00 45.69 77 THR A CA 1
ATOM 635 C C . THR A 1 77 ? 4.270 -11.153 -19.672 1.00 45.69 77 THR A C 1
ATOM 637 O O . THR A 1 77 ? 5.391 -11.103 -20.184 1.00 45.69 77 THR A O 1
ATOM 640 N N . GLU A 1 78 ? 3.606 -12.301 -19.512 1.00 45.28 78 GLU A N 1
ATOM 641 C CA . GLU A 1 78 ? 3.863 -13.420 -20.395 1.00 45.28 78 GLU A CA 1
ATOM 642 C C . GLU A 1 78 ? 3.541 -12.846 -21.761 1.00 45.28 78 GLU A C 1
ATOM 644 O O . GLU A 1 78 ? 2.379 -12.660 -22.133 1.00 45.28 78 GLU A O 1
ATOM 649 N N . ARG A 1 79 ? 4.606 -12.409 -22.437 1.00 46.00 79 ARG A N 1
ATOM 650 C CA . ARG A 1 79 ? 4.612 -11.994 -23.821 1.00 46.00 79 ARG A CA 1
ATOM 651 C C . ARG A 1 79 ? 4.046 -13.203 -24.544 1.00 46.00 79 ARG A C 1
ATOM 653 O O . ARG A 1 79 ? 4.771 -14.152 -24.816 1.00 46.00 79 ARG A O 1
ATOM 660 N N . SER A 1 80 ? 2.731 -13.196 -24.732 1.00 44.28 80 SER A N 1
ATOM 661 C CA . SER A 1 80 ? 2.017 -14.209 -25.479 1.00 44.28 80 SER A CA 1
ATOM 662 C C . SER A 1 80 ? 2.568 -14.094 -26.885 1.00 44.28 80 SER A C 1
ATOM 664 O O . SER A 1 80 ? 2.236 -13.170 -27.624 1.00 44.28 80 SER A O 1
ATOM 666 N N . SER A 1 81 ? 3.544 -14.946 -27.185 1.00 49.03 81 SER A N 1
ATOM 667 C CA . SER A 1 81 ? 4.011 -15.186 -28.534 1.00 49.03 81 SER A CA 1
ATOM 668 C C . SER A 1 81 ? 2.808 -15.695 -29.308 1.00 49.03 81 SER A C 1
ATOM 670 O O . SER A 1 81 ? 2.327 -16.796 -29.046 1.00 49.03 81 SER A O 1
ATOM 672 N N . ASN A 1 82 ? 2.310 -14.856 -30.206 1.00 44.97 82 ASN A N 1
ATOM 673 C CA . ASN A 1 82 ? 1.432 -15.259 -31.287 1.00 44.97 82 ASN A CA 1
ATOM 674 C C . ASN A 1 82 ? 2.181 -15.035 -32.598 1.00 44.97 82 ASN A C 1
ATOM 676 O O . ASN A 1 82 ? 2.886 -14.000 -32.681 1.00 44.97 82 ASN A O 1
#

Secondary structure (DSSP, 8-state):
-------SS-HHHHHHHHHHHHHH-TTTHHHHHHHHHHHHHHS-HHHHHHHTTS-HHHHHHHHHHH-HHHHGGGS-------

Radius of gyration: 13.92 Å; chains: 1; bounding box: 28×31×46 Å

Sequence (82 aa):
MNQESKSVLSNNNLRRMHGWARAIYPDDWQDRCAVVAEYLSQQDEDTFALLIKKNWPDVFAITEKEWPEAFAGWKPTERSSN

Foldseek 3Di:
DPPPVVQPDDPVLLVQQLVVLCVVPVPCSVLLSVLLSVVLVPDDPVVNVVLSVDHNVVSSVVSCVVPVVSVVVPDPPPPPDD

Organism: NCBI:txid2597822

pLDDT: mean 81.66, std 18.6, range [30.78, 95.62]